Protein AF-A0A1M4LCQ6-F1 (afdb_monomer)

Mean predicted aligned error: 13.81 Å

pLDDT: mean 72.47, std 14.92, range [39.19, 91.5]

Nearest PDB structures (foldseek):
  8hkc-assembly1_E  TM=7.931E-01  e=2.479E-05  Escherichia coli K-12
  6cuu-assembly1_F  TM=6.286E-01  e=1.322E-04  Thermus thermophilus HB27
  6lts-assembly1_F  TM=6.310E-01  e=2.263E-04  Thermus thermophilus HB8
  5tjg-a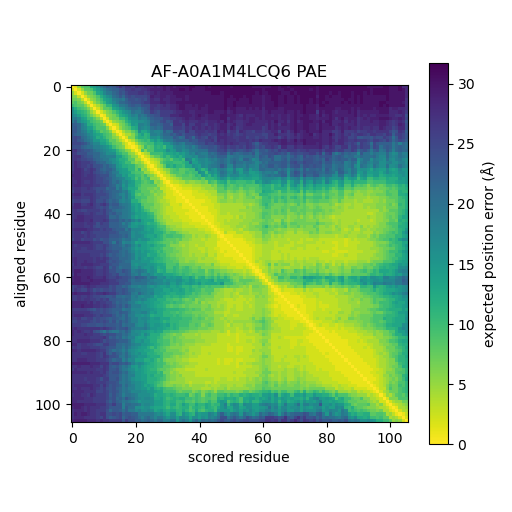ssembly1_F  TM=5.539E-01  e=3.239E-04  Thermus aquaticus

Foldseek 3Di:
DDDDPDDPPPDPPPPPDPDPPPVRVVVVVVVVVVVVVLLVVLLVQADPLLNVLCCQAPVDPVHDQLCRSCVVVVHDSVVSVVSPVVSVVSSVVSNVVVVVVVVVVD

Sequence (106 aa):
MNGEETGASRRMDFLVDDHPLQDEIAESSIDMERRNRWLTRALDTLNERELHIIRERRLDDDGVTLEALGEKLGISKERVRQIESRAMEKLKIALLSQHELAAYQA

Radius of gyration: 26.46 Å; Cα contacts (8 Å, |Δi|>4): 51; chains: 1; bounding box: 45×38×87 Å

Secondary structure (DSSP, 8-state):
-------TTTTSS-----SPPHHHHHHHHHHHHHHHHHHHHHHHTS-HHHHHHHIIIIISSS---HHHHHHHHTS-HHHHHHHHHHHHHHHHHHHHHHHHHHHT--

Solvent-accessible surface area (backbone atoms only — not comparable to full-atom values): 6336 Å² total; per-residue (Å²): 141,83,90,77,92,74,72,90,74,82,77,83,85,75,80,79,72,92,62,80,49,70,65,56,55,49,51,54,49,51,50,51,53,50,51,49,53,50,51,52,54,27,53,67,73,40,53,74,72,38,40,49,54,47,39,45,46,70,72,37,92,85,40,59,49,54,58,63,51,8,63,77,68,75,44,54,42,69,53,45,51,53,42,48,54,52,41,54,50,50,36,50,52,44,47,50,58,51,46,55,55,50,67,75,72,111

Structure (mmCIF, N/CA/C/O backbone):
data_AF-A0A1M4LCQ6-F1
#
_entry.id   AF-A0A1M4LCQ6-F1
#
loop_
_atom_site.group_PDB
_atom_site.id
_atom_site.type_symbol
_atom_site.label_atom_id
_atom_site.label_alt_id
_atom_site.label_comp_id
_atom_site.label_asym_id
_atom_site.label_entity_id
_atom_site.label_seq_id
_atom_site.pdbx_PDB_ins_code
_atom_site.Cartn_x
_atom_site.Cartn_y
_atom_site.Cartn_z
_atom_site.occupancy
_atom_site.B_iso_or_equiv
_atom_site.auth_seq_id
_atom_site.auth_comp_id
_atom_site.auth_asym_id
_atom_site.auth_atom_id
_atom_site.pdbx_PDB_model_num
ATOM 1 N N . MET A 1 1 ? 27.423 27.831 -72.540 1.00 39.34 1 MET A N 1
ATOM 2 C CA . MET A 1 1 ? 27.108 28.859 -71.525 1.00 39.34 1 MET A CA 1
ATOM 3 C C . MET A 1 1 ? 25.591 28.962 -71.462 1.00 39.34 1 MET A C 1
ATOM 5 O O . MET A 1 1 ? 25.021 29.178 -72.519 1.00 39.34 1 MET A O 1
ATOM 9 N N . ASN A 1 2 ? 24.852 28.744 -70.378 1.00 39.19 2 ASN A N 1
ATOM 10 C CA . ASN A 1 2 ? 25.117 28.317 -69.003 1.00 39.19 2 ASN A CA 1
ATOM 11 C C . ASN A 1 2 ? 23.909 27.464 -68.587 1.00 39.19 2 ASN A C 1
ATOM 13 O O . ASN A 1 2 ? 22.775 27.842 -68.875 1.00 39.19 2 ASN A O 1
ATOM 17 N N . GLY A 1 3 ? 24.159 26.319 -67.957 1.00 49.41 3 GLY A N 1
ATOM 18 C CA . GLY A 1 3 ? 23.137 25.581 -67.226 1.00 49.41 3 GLY A CA 1
ATOM 19 C C . GLY A 1 3 ? 23.174 26.036 -65.779 1.00 49.41 3 GLY A C 1
ATOM 20 O O . GLY A 1 3 ? 24.220 25.910 -65.153 1.00 49.41 3 GLY A O 1
ATOM 21 N N . GLU A 1 4 ? 22.067 26.571 -65.272 1.00 47.22 4 GLU A N 1
ATOM 22 C CA . GLU A 1 4 ? 21.894 26.881 -63.851 1.00 47.22 4 GLU A CA 1
ATOM 23 C C . GLU A 1 4 ? 20.451 26.561 -63.453 1.00 47.22 4 GLU A C 1
ATOM 25 O O . GLU A 1 4 ? 19.584 27.422 -63.316 1.00 47.22 4 GLU A O 1
ATOM 30 N N . GLU A 1 5 ? 20.202 25.264 -63.278 1.00 55.19 5 GLU A N 1
ATOM 31 C CA . GLU A 1 5 ? 19.173 24.771 -62.372 1.00 55.19 5 GLU A CA 1
ATOM 32 C C . GLU A 1 5 ? 19.515 25.276 -60.965 1.00 55.19 5 GLU A C 1
ATOM 34 O O . GLU A 1 5 ? 20.466 24.810 -60.344 1.00 55.19 5 GLU A O 1
ATOM 39 N N . THR A 1 6 ? 18.772 26.251 -60.443 1.00 44.88 6 THR A N 1
ATOM 40 C CA . THR A 1 6 ? 18.918 26.676 -59.044 1.00 44.88 6 THR A CA 1
ATOM 41 C C . THR A 1 6 ? 17.566 26.703 -58.347 1.00 44.88 6 THR A C 1
ATOM 43 O O . THR A 1 6 ? 16.913 27.723 -58.169 1.00 44.88 6 THR A O 1
ATOM 46 N N . GLY A 1 7 ? 17.162 25.508 -57.917 1.00 48.78 7 GLY A N 1
ATOM 47 C CA . GLY A 1 7 ? 16.860 25.296 -56.504 1.00 48.78 7 GLY A CA 1
ATOM 48 C C . GLY A 1 7 ? 15.753 26.153 -55.894 1.00 48.78 7 GLY A C 1
ATOM 49 O O . GLY A 1 7 ? 15.944 26.710 -54.816 1.00 48.78 7 GLY A O 1
ATOM 50 N N . ALA A 1 8 ? 14.555 26.142 -56.482 1.00 48.62 8 ALA A N 1
ATOM 51 C CA . ALA A 1 8 ? 13.323 26.494 -55.763 1.00 48.62 8 ALA A CA 1
ATOM 52 C C . ALA A 1 8 ? 12.998 25.515 -54.603 1.00 48.62 8 ALA A C 1
ATOM 54 O O . ALA A 1 8 ? 11.976 25.650 -53.938 1.00 48.62 8 ALA A O 1
ATOM 55 N N . SER A 1 9 ? 13.864 24.530 -54.341 1.00 57.34 9 SER A N 1
ATOM 56 C CA . SER A 1 9 ? 13.647 23.464 -53.360 1.00 57.34 9 SER A CA 1
ATOM 57 C C . SER A 1 9 ? 14.082 23.800 -51.933 1.00 57.34 9 SER A C 1
ATOM 59 O O . SER A 1 9 ? 13.898 22.976 -51.046 1.00 57.34 9 SER A O 1
ATOM 61 N N . ARG A 1 10 ? 14.648 24.980 -51.652 1.00 51.12 10 ARG A N 1
ATOM 62 C CA . ARG A 1 10 ? 15.189 25.277 -50.312 1.00 51.12 10 ARG A CA 1
ATOM 63 C C . ARG A 1 10 ? 14.325 26.251 -49.517 1.00 51.12 10 ARG A C 1
ATOM 65 O O . ARG A 1 10 ? 14.773 27.333 -49.149 1.00 51.12 10 ARG A O 1
ATOM 72 N N . ARG A 1 11 ? 13.068 25.885 -49.252 1.00 51.69 11 ARG A N 1
ATOM 73 C CA . ARG A 1 11 ? 12.285 26.564 -48.197 1.00 51.69 11 ARG A CA 1
ATOM 74 C C . ARG A 1 11 ? 11.241 25.716 -47.471 1.00 51.69 11 ARG A C 1
ATOM 76 O O . ARG A 1 11 ? 10.591 26.238 -46.577 1.00 51.69 11 ARG A O 1
ATOM 83 N N . MET A 1 12 ? 11.117 24.434 -47.804 1.00 49.50 12 MET A N 1
ATOM 84 C CA . MET A 1 12 ? 10.176 23.504 -47.162 1.00 49.50 12 MET A CA 1
ATOM 85 C C . MET A 1 12 ? 10.903 22.452 -46.303 1.00 49.50 12 MET A C 1
ATOM 87 O O . MET A 1 12 ? 10.430 21.333 -46.185 1.00 49.50 12 MET A O 1
ATOM 91 N N . ASP A 1 13 ? 12.076 22.785 -45.753 1.00 55.59 13 ASP A N 1
ATOM 92 C CA . ASP A 1 13 ? 12.946 21.846 -45.011 1.00 55.59 13 ASP A CA 1
ATOM 93 C C . ASP A 1 13 ? 13.162 22.258 -43.541 1.00 55.59 13 ASP A C 1
ATOM 95 O O . ASP A 1 13 ? 14.083 21.813 -42.874 1.00 55.59 13 ASP A O 1
ATOM 99 N N . PHE A 1 14 ? 12.329 23.164 -43.024 1.00 59.22 14 PHE A N 1
ATOM 100 C CA . PHE A 1 14 ? 12.398 23.612 -41.626 1.00 59.22 14 PHE A CA 1
ATOM 101 C C . PHE A 1 14 ? 11.011 23.689 -40.990 1.00 59.22 14 PHE A C 1
ATOM 103 O O . PHE A 1 14 ? 10.719 24.607 -40.224 1.00 59.22 14 PHE A O 1
ATOM 110 N N . LEU A 1 15 ? 10.132 22.739 -41.311 1.00 53.69 15 LEU A N 1
ATOM 111 C CA . LEU A 1 15 ? 8.996 22.487 -40.434 1.00 53.69 15 LEU A CA 1
ATOM 112 C C . LEU A 1 15 ? 9.527 21.632 -39.275 1.00 53.69 15 LEU A C 1
ATOM 114 O O . LEU A 1 15 ? 9.626 20.415 -39.390 1.00 53.69 15 LEU A O 1
ATOM 118 N N . VAL A 1 16 ? 9.975 22.291 -38.201 1.00 57.25 16 VAL A N 1
ATOM 119 C CA . VAL A 1 16 ? 10.151 21.629 -36.903 1.00 57.25 16 VAL A CA 1
ATOM 120 C C . VAL A 1 16 ? 8.758 21.205 -36.463 1.00 57.25 16 VAL A C 1
ATOM 122 O O . VAL A 1 16 ? 7.895 22.041 -36.200 1.00 57.25 16 VAL A O 1
ATOM 125 N N . ASP A 1 17 ? 8.534 19.902 -36.499 1.00 55.59 17 ASP A N 1
ATOM 126 C CA . ASP A 1 17 ? 7.339 19.258 -35.986 1.00 55.59 17 ASP A CA 1
ATOM 127 C C . ASP A 1 17 ? 7.465 19.275 -34.451 1.00 55.59 17 ASP A C 1
ATOM 129 O O . ASP A 1 17 ? 8.392 18.689 -33.900 1.00 55.59 17 ASP A O 1
ATOM 133 N N . ASP A 1 18 ? 6.588 20.010 -33.763 1.00 57.97 18 ASP A N 1
ATOM 134 C CA . ASP A 1 18 ? 6.561 20.147 -32.288 1.00 57.97 18 ASP A CA 1
ATOM 135 C C . ASP A 1 18 ? 5.817 18.965 -31.630 1.00 57.97 18 ASP A C 1
ATOM 137 O O . ASP A 1 18 ? 5.272 19.048 -30.529 1.00 57.97 18 ASP A O 1
ATOM 141 N N . HIS A 1 19 ? 5.700 17.859 -32.366 1.00 57.56 19 HIS A N 1
ATOM 142 C CA . HIS A 1 19 ? 5.074 16.644 -31.883 1.00 57.56 19 HIS A CA 1
ATOM 143 C C . HIS A 1 19 ? 6.154 15.789 -31.215 1.00 57.56 19 HIS A C 1
ATOM 145 O O . HIS A 1 19 ? 7.246 15.653 -31.774 1.00 57.56 19 HIS A O 1
ATOM 151 N N . PRO A 1 20 ? 5.872 15.199 -30.041 1.00 55.75 20 PRO A N 1
ATOM 152 C CA . PRO A 1 20 ? 6.841 14.349 -29.365 1.00 55.75 20 PRO A CA 1
ATOM 153 C C . PRO A 1 20 ? 7.300 13.243 -30.316 1.00 55.75 20 PRO A C 1
ATOM 155 O O . PRO A 1 20 ? 6.476 12.627 -31.007 1.00 55.75 20 PRO A O 1
ATOM 158 N N . LEU A 1 21 ? 8.613 13.008 -30.373 1.00 59.50 21 LEU A N 1
ATOM 159 C CA . LEU A 1 21 ? 9.167 11.984 -31.251 1.00 59.50 21 LEU A CA 1
ATOM 160 C C . LEU A 1 21 ? 8.559 10.623 -30.894 1.00 59.50 21 LEU A C 1
ATOM 162 O O . LEU A 1 21 ? 8.255 10.335 -29.736 1.00 59.50 21 LEU A O 1
ATOM 166 N N . GLN A 1 22 ? 8.395 9.756 -31.894 1.00 53.94 22 GLN A N 1
ATOM 167 C CA . GLN A 1 22 ? 7.849 8.411 -31.681 1.00 53.94 22 GLN A CA 1
ATOM 168 C C . GLN A 1 22 ? 8.640 7.619 -30.625 1.00 53.94 22 GLN A C 1
ATOM 170 O O . GLN A 1 22 ? 8.043 6.835 -29.889 1.00 53.94 22 GLN A O 1
ATOM 175 N N . ASP A 1 23 ? 9.942 7.892 -30.497 1.00 54.16 23 ASP A N 1
ATOM 176 C CA . ASP A 1 23 ? 10.794 7.348 -29.439 1.00 54.16 23 ASP A CA 1
ATOM 177 C C . ASP A 1 23 ? 10.411 7.864 -28.041 1.00 54.16 23 ASP A C 1
ATOM 179 O O . ASP A 1 23 ? 10.326 7.061 -27.117 1.00 54.16 23 ASP A O 1
ATOM 183 N N . GLU A 1 24 ? 10.075 9.148 -27.868 1.00 55.50 24 GLU A N 1
ATOM 184 C CA . GLU A 1 24 ? 9.633 9.702 -26.573 1.00 55.50 24 GLU A CA 1
ATOM 185 C C . GLU A 1 24 ? 8.266 9.145 -26.144 1.00 55.50 24 GLU A C 1
ATOM 187 O O . GLU A 1 24 ? 8.023 8.870 -24.965 1.00 55.50 24 GLU A O 1
ATOM 192 N N . ILE A 1 25 ? 7.365 8.922 -27.106 1.00 58.44 25 ILE A N 1
ATOM 193 C CA . ILE A 1 25 ? 6.062 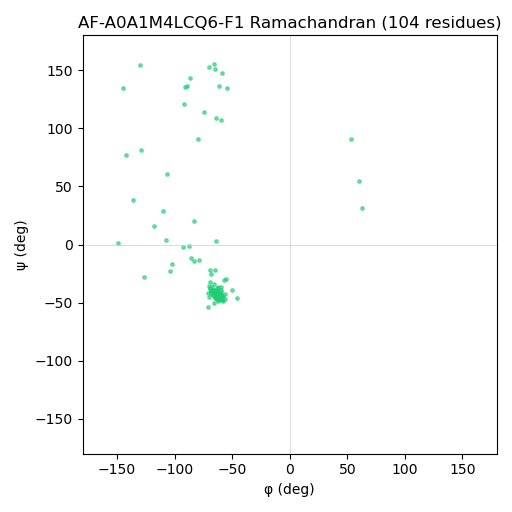8.290 -26.855 1.00 58.44 25 ILE A CA 1
ATOM 194 C C . ILE A 1 25 ? 6.254 6.820 -26.455 1.00 58.44 25 ILE A C 1
ATOM 196 O O . ILE A 1 25 ? 5.595 6.334 -25.526 1.00 58.44 25 ILE A O 1
ATOM 200 N N . ALA A 1 26 ? 7.154 6.107 -27.138 1.00 59.16 26 ALA A N 1
ATOM 201 C CA . ALA A 1 26 ? 7.478 4.720 -26.830 1.00 59.16 26 ALA A CA 1
ATOM 202 C C . ALA A 1 26 ? 8.145 4.595 -25.453 1.00 59.16 26 ALA A C 1
ATOM 204 O O . ALA A 1 26 ? 7.742 3.747 -24.658 1.00 59.16 26 ALA A O 1
ATOM 205 N N . GLU A 1 27 ? 9.097 5.469 -25.134 1.00 57.84 27 GLU A N 1
ATOM 206 C CA . GLU A 1 27 ? 9.800 5.491 -23.853 1.00 57.84 27 GLU A CA 1
ATOM 207 C C . GLU A 1 27 ? 8.836 5.779 -22.692 1.00 57.84 27 GLU A C 1
ATOM 209 O O . GLU A 1 27 ? 8.785 5.009 -21.732 1.00 57.84 27 GLU A O 1
ATOM 214 N N . SER A 1 28 ? 7.962 6.783 -22.830 1.00 59.84 28 SER A N 1
ATOM 215 C CA . SER A 1 28 ? 6.908 7.079 -21.847 1.00 59.84 28 SER A CA 1
ATOM 216 C C . SER A 1 28 ? 5.947 5.900 -21.639 1.00 59.84 28 SER A C 1
ATOM 218 O O . SER A 1 28 ? 5.582 5.569 -20.506 1.00 59.84 28 SER A O 1
ATOM 220 N N . SER A 1 29 ? 5.575 5.217 -22.725 1.00 60.94 29 SER A N 1
ATOM 221 C CA . SER A 1 29 ? 4.678 4.056 -22.680 1.00 60.94 29 SER A CA 1
ATOM 222 C C . SER A 1 29 ? 5.328 2.852 -21.994 1.00 60.94 29 SER A C 1
ATOM 224 O O . SER A 1 29 ? 4.692 2.180 -21.178 1.00 60.94 29 SER A O 1
ATOM 226 N N . ILE A 1 30 ? 6.609 2.598 -22.274 1.00 62.88 30 ILE A N 1
ATOM 227 C CA . ILE A 1 30 ? 7.389 1.534 -21.632 1.00 62.88 30 ILE A CA 1
ATOM 228 C C . ILE A 1 30 ? 7.532 1.816 -20.136 1.00 62.88 30 ILE A C 1
ATOM 230 O O . ILE A 1 30 ? 7.383 0.897 -19.326 1.00 62.88 30 ILE A O 1
ATOM 234 N N . ASP A 1 31 ? 7.790 3.066 -19.755 1.00 68.12 31 ASP A N 1
ATOM 235 C CA . ASP A 1 31 ? 7.933 3.466 -18.356 1.00 68.12 31 ASP A CA 1
ATOM 236 C C . ASP A 1 31 ? 6.618 3.306 -17.584 1.00 68.12 31 ASP A C 1
ATOM 238 O O . ASP A 1 31 ? 6.581 2.741 -16.486 1.00 68.12 31 ASP A O 1
ATOM 242 N N . MET A 1 32 ? 5.506 3.706 -18.204 1.00 70.62 32 MET A N 1
ATOM 243 C CA . MET A 1 32 ? 4.156 3.535 -17.668 1.00 70.62 32 MET A CA 1
ATOM 244 C C . MET A 1 32 ? 3.820 2.056 -17.440 1.00 70.62 32 MET A C 1
ATOM 246 O O . MET A 1 32 ? 3.343 1.678 -16.366 1.00 70.62 32 MET A O 1
ATOM 250 N N . GLU A 1 33 ? 4.104 1.195 -18.417 1.00 75.56 33 GLU A N 1
ATOM 251 C CA . GLU A 1 33 ? 3.822 -0.236 -18.316 1.00 75.56 33 GLU A CA 1
ATOM 252 C C . GLU A 1 33 ? 4.703 -0.913 -17.255 1.00 75.56 33 GLU A C 1
ATOM 254 O O . GLU A 1 33 ? 4.234 -1.748 -16.475 1.00 75.56 33 GLU A O 1
ATOM 259 N N . ARG A 1 34 ? 5.977 -0.512 -17.163 1.00 75.00 34 ARG A N 1
ATOM 260 C CA . ARG A 1 34 ? 6.918 -1.009 -16.152 1.00 75.00 34 ARG A CA 1
ATOM 261 C C . ARG A 1 34 ? 6.479 -0.602 -14.743 1.00 75.00 34 ARG A C 1
ATOM 263 O O . ARG A 1 34 ? 6.401 -1.465 -13.868 1.00 75.00 34 ARG A O 1
ATOM 270 N N . ARG A 1 35 ? 6.092 0.664 -14.549 1.00 72.44 35 ARG A N 1
ATOM 271 C CA . ARG A 1 35 ? 5.535 1.184 -13.288 1.00 72.44 35 ARG A CA 1
ATOM 272 C C . ARG A 1 35 ? 4.244 0.478 -12.894 1.00 72.44 35 ARG A C 1
ATOM 274 O O . ARG A 1 35 ? 4.094 0.120 -11.728 1.00 72.44 35 ARG A O 1
ATOM 281 N N . ASN A 1 36 ? 3.345 0.232 -13.847 1.00 78.12 36 ASN A N 1
ATOM 282 C CA . ASN A 1 36 ? 2.107 -0.496 -13.583 1.00 78.12 36 ASN A CA 1
ATOM 283 C C . ASN A 1 36 ? 2.406 -1.929 -13.118 1.00 78.12 36 ASN A C 1
ATOM 285 O O . ASN A 1 36 ? 1.958 -2.328 -12.047 1.00 78.12 36 ASN A O 1
ATOM 289 N N . ARG A 1 37 ? 3.277 -2.661 -13.829 1.00 79.38 37 ARG A N 1
ATOM 290 C CA . ARG A 1 37 ? 3.712 -4.005 -13.407 1.00 79.38 37 ARG A CA 1
ATOM 291 C C . ARG A 1 37 ? 4.323 -4.015 -12.006 1.00 79.38 37 ARG A C 1
ATOM 293 O O . ARG A 1 37 ? 4.035 -4.922 -11.224 1.00 79.38 37 ARG A O 1
ATOM 300 N N . TRP A 1 38 ? 5.161 -3.033 -11.675 1.00 79.00 38 TRP A N 1
ATOM 301 C CA . TRP A 1 38 ? 5.746 -2.915 -10.336 1.00 79.00 38 TRP A CA 1
ATOM 302 C C . TRP A 1 38 ? 4.695 -2.642 -9.270 1.00 79.00 38 TRP A C 1
ATOM 304 O O . TRP A 1 38 ? 4.721 -3.283 -8.222 1.00 79.00 38 TRP A O 1
ATOM 314 N N . LEU A 1 39 ? 3.741 -1.753 -9.550 1.00 77.25 39 LEU A N 1
ATOM 315 C CA . LEU A 1 39 ? 2.621 -1.493 -8.658 1.00 77.25 39 LEU A CA 1
ATOM 316 C C . LEU A 1 39 ? 1.779 -2.757 -8.454 1.00 77.25 39 LEU A C 1
ATOM 318 O O . LEU A 1 39 ? 1.481 -3.095 -7.315 1.00 77.25 39 LEU A O 1
ATOM 322 N N . THR A 1 40 ? 1.458 -3.499 -9.518 1.00 81.38 40 THR A N 1
ATOM 323 C CA . THR A 1 40 ? 0.718 -4.766 -9.413 1.00 81.38 40 THR A CA 1
ATOM 324 C C . THR A 1 40 ? 1.460 -5.779 -8.541 1.00 81.38 40 THR A C 1
ATOM 326 O O . THR A 1 40 ? 0.854 -6.375 -7.658 1.00 81.38 40 THR A O 1
ATOM 329 N N . ARG A 1 41 ? 2.778 -5.943 -8.721 1.00 81.25 41 ARG A N 1
ATOM 330 C CA . ARG A 1 41 ? 3.582 -6.847 -7.876 1.00 81.25 41 ARG A CA 1
ATOM 331 C C . ARG A 1 41 ? 3.659 -6.388 -6.425 1.00 81.25 41 ARG A C 1
ATOM 333 O O . ARG A 1 41 ? 3.583 -7.211 -5.518 1.00 81.25 41 ARG A O 1
ATOM 340 N N . ALA A 1 42 ? 3.799 -5.084 -6.196 1.00 80.75 42 ALA A N 1
ATOM 341 C CA . ALA A 1 42 ? 3.770 -4.529 -4.852 1.00 80.75 42 ALA A CA 1
ATOM 342 C C . ALA A 1 42 ? 2.419 -4.812 -4.182 1.00 80.75 42 ALA A C 1
ATOM 344 O O . ALA A 1 42 ? 2.408 -5.258 -3.041 1.00 80.75 42 ALA A O 1
ATOM 345 N N . LEU A 1 43 ? 1.308 -4.633 -4.911 1.00 81.69 43 LEU A N 1
ATOM 346 C CA . LEU A 1 43 ? -0.053 -4.942 -4.459 1.00 81.69 43 LEU A CA 1
ATOM 347 C C . LEU A 1 43 ? -0.264 -6.432 -4.147 1.00 81.69 43 LEU A C 1
ATOM 349 O O . LEU A 1 43 ? -0.933 -6.742 -3.167 1.00 81.69 43 LEU A O 1
ATOM 353 N N . ASP A 1 44 ? 0.354 -7.336 -4.908 1.00 83.44 44 ASP A N 1
ATOM 354 C CA . ASP A 1 44 ? 0.318 -8.791 -4.669 1.00 83.44 44 ASP A CA 1
ATOM 355 C C . ASP A 1 44 ? 1.010 -9.196 -3.353 1.00 83.44 44 ASP A C 1
ATOM 357 O O . ASP A 1 44 ? 0.718 -10.228 -2.759 1.00 83.44 44 ASP A O 1
ATOM 361 N N . THR A 1 45 ? 1.907 -8.344 -2.844 1.00 83.00 45 THR A N 1
ATOM 362 C CA . THR A 1 45 ? 2.623 -8.598 -1.583 1.00 83.00 45 THR A CA 1
ATOM 363 C C . THR A 1 45 ? 1.752 -8.283 -0.354 1.00 83.00 45 THR A C 1
ATOM 365 O O . THR A 1 45 ? 2.109 -8.622 0.781 1.00 83.00 45 THR A O 1
ATOM 368 N N . LEU A 1 46 ? 0.622 -7.593 -0.545 1.00 83.69 46 LEU A N 1
ATOM 369 C CA . LEU A 1 46 ? -0.315 -7.266 0.525 1.00 83.69 46 LEU A CA 1
ATOM 370 C C . LEU A 1 46 ? -1.316 -8.394 0.731 1.00 83.69 46 LEU A C 1
ATOM 372 O O . LEU A 1 46 ? -1.823 -8.991 -0.211 1.00 83.69 46 LEU A O 1
ATOM 376 N N . ASN A 1 47 ? -1.672 -8.631 1.991 1.00 86.31 47 ASN A N 1
ATOM 377 C CA . ASN A 1 47 ? -2.757 -9.554 2.304 1.00 86.31 47 ASN A CA 1
ATOM 378 C C . ASN A 1 47 ? -4.095 -9.003 1.799 1.00 86.31 47 ASN A C 1
ATOM 380 O O . ASN A 1 47 ? -4.290 -7.790 1.769 1.00 86.31 47 ASN A O 1
ATOM 384 N N . GLU A 1 48 ? -5.073 -9.873 1.541 1.00 82.94 48 GLU A N 1
ATOM 385 C CA . GLU A 1 48 ? -6.409 -9.480 1.057 1.00 82.94 48 GLU A CA 1
ATOM 386 C C . GLU A 1 48 ? -7.050 -8.362 1.895 1.00 82.94 48 GLU A C 1
ATOM 388 O O . GLU A 1 48 ? -7.643 -7.427 1.362 1.00 82.94 48 GLU A O 1
ATOM 393 N N . ARG A 1 49 ? -6.870 -8.407 3.222 1.00 84.19 49 ARG A N 1
ATOM 394 C CA . ARG A 1 49 ? -7.368 -7.377 4.150 1.00 84.19 49 ARG A CA 1
ATOM 395 C C . ARG A 1 49 ? -6.662 -6.032 3.976 1.00 84.19 49 ARG A C 1
ATOM 397 O O . ARG A 1 49 ? -7.301 -4.990 4.067 1.00 84.19 49 ARG A O 1
ATOM 404 N N . GLU A 1 50 ? -5.349 -6.058 3.770 1.00 86.12 50 GLU A N 1
A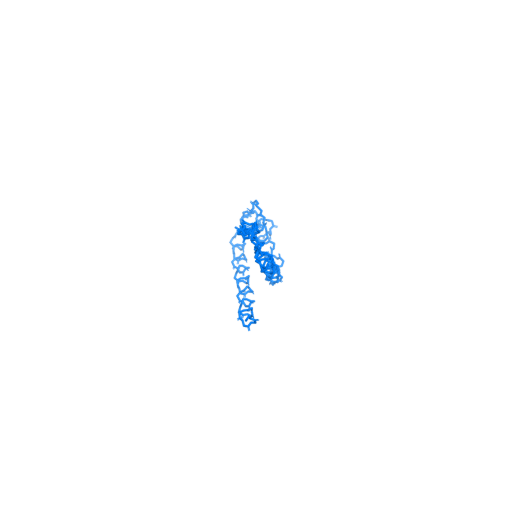TOM 405 C CA . GLU A 1 50 ? -4.530 -4.864 3.539 1.00 86.12 50 GLU A CA 1
ATOM 406 C C . GLU A 1 50 ? -4.850 -4.262 2.165 1.00 86.12 50 GLU A C 1
ATOM 408 O O . GLU A 1 50 ? -5.091 -3.060 2.061 1.00 86.12 50 GLU A O 1
ATOM 413 N N . LEU A 1 51 ? -4.937 -5.112 1.138 1.00 85.94 51 LEU A N 1
ATOM 414 C CA . LEU A 1 51 ? -5.315 -4.740 -0.218 1.00 85.94 51 LEU A CA 1
ATOM 415 C C . LEU A 1 51 ? -6.707 -4.109 -0.249 1.00 85.94 51 LEU A C 1
ATOM 417 O O . LEU A 1 51 ? -6.868 -3.055 -0.849 1.00 85.94 51 LEU A O 1
ATOM 421 N N . HIS A 1 52 ? -7.697 -4.705 0.424 1.00 85.06 52 HIS A N 1
ATOM 422 C CA . HIS A 1 52 ? -9.051 -4.156 0.482 1.00 85.06 52 HIS A CA 1
ATOM 423 C C . HIS A 1 52 ? -9.060 -2.753 1.097 1.00 85.06 52 HIS A C 1
ATOM 425 O O . HIS A 1 52 ? -9.667 -1.845 0.539 1.00 85.06 52 HIS A O 1
ATOM 431 N N . ILE A 1 53 ? -8.318 -2.544 2.192 1.00 86.19 53 ILE A N 1
ATOM 432 C CA . ILE A 1 53 ? -8.236 -1.233 2.845 1.00 86.19 53 ILE A CA 1
ATOM 433 C C . ILE A 1 53 ? -7.594 -0.185 1.933 1.00 86.19 53 ILE A C 1
ATOM 435 O O . ILE A 1 53 ? -8.118 0.919 1.812 1.00 86.19 53 ILE A O 1
ATOM 439 N N . ILE A 1 54 ? -6.474 -0.519 1.287 1.00 85.00 54 ILE A N 1
ATOM 440 C CA . ILE A 1 54 ? -5.789 0.398 0.367 1.00 85.00 54 ILE A CA 1
ATOM 441 C C . ILE A 1 54 ? -6.648 0.671 -0.868 1.00 85.00 54 ILE A C 1
ATOM 443 O O . ILE A 1 54 ? -6.722 1.808 -1.324 1.00 85.00 54 ILE A O 1
ATOM 447 N N . ARG A 1 55 ? -7.334 -0.344 -1.391 1.00 83.94 55 ARG A N 1
ATOM 448 C CA . ARG A 1 55 ? -8.165 -0.223 -2.585 1.00 83.94 55 ARG A CA 1
ATOM 449 C C . ARG A 1 55 ? -9.362 0.696 -2.341 1.00 83.94 55 ARG A C 1
ATOM 451 O O . ARG A 1 55 ? -9.511 1.667 -3.065 1.00 83.94 55 ARG A O 1
ATOM 458 N N . GLU A 1 56 ? -10.112 0.471 -1.266 1.00 83.94 56 GLU A N 1
ATOM 459 C CA . GLU A 1 56 ? -11.299 1.272 -0.917 1.00 83.94 56 GLU A CA 1
ATOM 460 C C . GLU A 1 56 ? -10.957 2.710 -0.479 1.00 83.94 56 GLU A C 1
ATOM 462 O O . GLU A 1 56 ? -11.816 3.586 -0.509 1.00 83.94 56 GLU A O 1
ATOM 467 N N . ARG A 1 57 ? -9.719 2.976 -0.029 1.00 83.44 57 ARG A N 1
ATOM 468 C CA . ARG A 1 57 ? -9.310 4.313 0.448 1.00 83.44 57 ARG A CA 1
ATOM 469 C C . ARG A 1 57 ? -8.439 5.118 -0.499 1.00 83.44 57 ARG A C 1
ATOM 471 O O . ARG A 1 57 ? -8.304 6.324 -0.301 1.00 83.44 57 ARG A O 1
ATOM 478 N N . ARG A 1 58 ? -7.736 4.456 -1.412 1.00 75.62 58 ARG A N 1
ATOM 479 C CA . ARG A 1 58 ? -6.673 5.070 -2.216 1.00 75.62 58 ARG A CA 1
ATOM 480 C C . ARG A 1 58 ? -6.866 4.867 -3.710 1.00 75.62 58 ARG A C 1
ATOM 482 O O . ARG A 1 58 ? -6.344 5.673 -4.469 1.00 7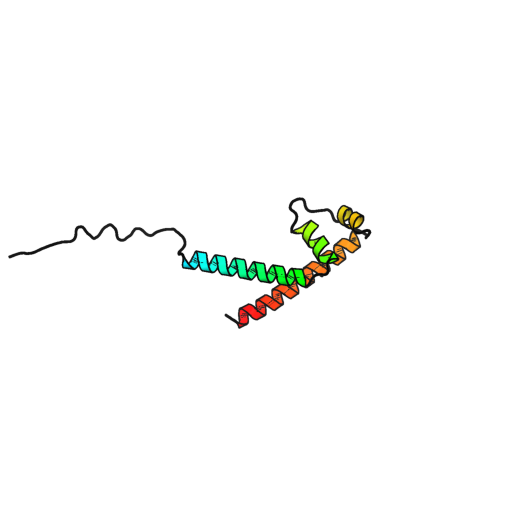5.62 58 ARG A O 1
ATOM 489 N N . LEU A 1 59 ? -7.537 3.786 -4.111 1.00 71.88 59 LEU A N 1
ATOM 490 C CA . LEU A 1 59 ? -7.850 3.499 -5.513 1.00 71.88 59 LEU A CA 1
ATOM 491 C C . LEU A 1 59 ? -9.309 3.821 -5.859 1.00 71.88 59 LEU A C 1
ATOM 493 O O . LEU A 1 59 ? -9.625 3.902 -7.040 1.00 71.88 59 LEU A O 1
ATOM 497 N N . ASP A 1 60 ? -10.177 3.972 -4.860 1.00 77.81 60 ASP A N 1
ATOM 498 C CA . ASP A 1 60 ? -11.564 4.385 -5.042 1.00 77.81 60 ASP A CA 1
ATOM 499 C C . ASP A 1 60 ? -11.690 5.913 -4.946 1.00 77.81 60 ASP A C 1
ATOM 501 O O . ASP A 1 60 ? -1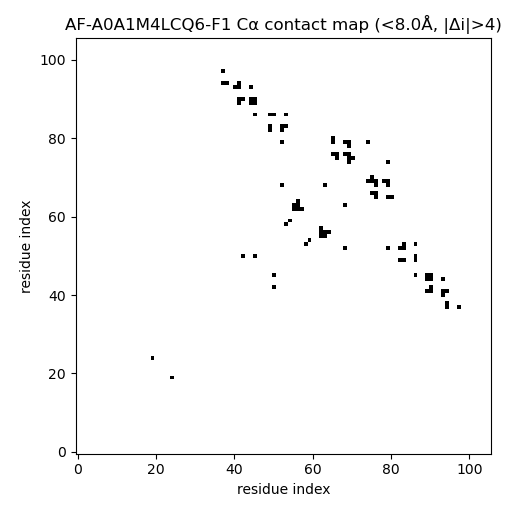1.091 6.530 -4.060 1.00 77.81 60 ASP A O 1
ATOM 505 N N . ASP A 1 61 ? -12.444 6.508 -5.870 1.00 62.19 61 ASP A N 1
ATOM 506 C CA . ASP A 1 61 ? -12.598 7.963 -6.028 1.00 62.19 61 ASP A CA 1
ATOM 507 C C . ASP A 1 61 ? -13.395 8.592 -4.868 1.00 62.19 61 ASP A C 1
ATOM 509 O O . ASP A 1 61 ? -13.106 9.711 -4.446 1.00 62.19 61 ASP A O 1
ATOM 513 N N . ASP A 1 62 ? -14.352 7.851 -4.294 1.00 69.62 62 ASP A N 1
ATOM 514 C CA . ASP A 1 62 ? -15.218 8.337 -3.209 1.00 69.62 62 ASP A CA 1
ATOM 515 C C . ASP A 1 62 ? -14.552 8.209 -1.823 1.00 69.62 62 ASP A C 1
ATOM 517 O O . ASP A 1 62 ? -14.987 8.829 -0.854 1.00 69.62 62 ASP A O 1
ATOM 521 N N . GLY A 1 63 ? -13.460 7.438 -1.729 1.00 66.12 63 GLY A N 1
ATOM 522 C CA . GLY A 1 63 ? -12.591 7.331 -0.557 1.00 66.12 63 GLY A CA 1
ATOM 523 C C . GLY A 1 63 ? -13.322 6.983 0.747 1.00 66.12 63 GLY A C 1
ATOM 524 O O . GLY A 1 63 ? -13.691 7.855 1.534 1.00 66.12 63 GLY A O 1
ATOM 525 N N . VAL A 1 64 ? -13.447 5.691 1.064 1.00 80.44 64 VAL A N 1
ATOM 526 C CA . VAL A 1 64 ? -14.159 5.242 2.276 1.00 80.44 64 VAL A CA 1
ATOM 527 C C . VAL A 1 64 ? -13.491 5.764 3.563 1.00 80.44 64 VAL A C 1
ATOM 529 O O . VAL A 1 64 ? -12.269 5.717 3.739 1.00 80.44 64 VAL A O 1
ATOM 532 N N . THR A 1 65 ? -14.288 6.241 4.524 1.00 86.19 65 THR A N 1
ATOM 533 C CA . THR A 1 65 ? -13.764 6.701 5.821 1.00 86.19 65 THR A CA 1
ATOM 534 C C . THR A 1 65 ? -13.245 5.536 6.674 1.00 86.19 65 THR A C 1
ATOM 536 O O . THR A 1 65 ? -13.718 4.403 6.586 1.00 86.19 65 THR A O 1
ATOM 539 N N . LEU A 1 66 ? -12.282 5.806 7.567 1.00 84.50 66 LEU A N 1
ATOM 540 C CA . LEU A 1 66 ? -11.742 4.792 8.490 1.00 84.50 66 LEU A CA 1
ATOM 541 C C . LEU A 1 66 ? -12.821 4.143 9.376 1.00 84.50 66 LEU A C 1
ATOM 543 O O . LEU A 1 66 ? -12.663 2.993 9.778 1.00 84.50 66 LEU A O 1
ATOM 547 N N . GLU A 1 67 ? -13.877 4.890 9.707 1.00 83.38 67 GLU A N 1
ATOM 548 C CA . GLU A 1 67 ? -15.011 4.394 10.493 1.00 83.38 67 GLU A CA 1
ATOM 549 C C . GLU A 1 67 ? -15.864 3.424 9.681 1.00 83.38 67 GLU A C 1
ATOM 551 O O . GLU A 1 67 ? -15.993 2.275 10.092 1.00 83.38 67 GLU A O 1
ATOM 556 N N . ALA A 1 68 ? -16.328 3.822 8.492 1.00 85.38 68 ALA A N 1
ATOM 557 C CA . ALA A 1 68 ? -17.135 2.957 7.629 1.00 85.38 68 ALA A CA 1
ATOM 558 C C . ALA A 1 68 ? -16.390 1.669 7.239 1.00 85.38 68 ALA A C 1
ATOM 560 O O . ALA A 1 68 ? -16.955 0.575 7.229 1.00 85.38 68 ALA A O 1
ATOM 561 N N . LEU A 1 69 ? -15.086 1.778 6.974 1.00 86.00 69 LEU A N 1
ATOM 562 C CA . LEU A 1 69 ? -14.246 0.627 6.662 1.00 86.00 69 LEU A CA 1
ATOM 563 C C . LEU A 1 69 ? -14.014 -0.274 7.882 1.00 86.00 69 LEU A C 1
ATOM 565 O O . LEU A 1 69 ? -13.957 -1.496 7.749 1.00 86.00 69 LEU A O 1
ATOM 569 N N . GLY A 1 70 ? -13.896 0.320 9.072 1.00 86.56 70 GLY A N 1
ATOM 570 C CA . GLY A 1 70 ? -13.809 -0.408 10.334 1.00 86.56 70 GLY A CA 1
ATOM 571 C C . GLY A 1 70 ? -15.083 -1.188 10.632 1.00 86.56 70 GLY A C 1
ATOM 572 O O . GLY A 1 70 ? -15.006 -2.377 10.936 1.00 86.56 70 GLY A O 1
ATOM 573 N N . GLU A 1 71 ? -16.247 -0.564 10.449 1.00 87.31 71 GLU A N 1
ATOM 574 C CA . GLU A 1 71 ? -17.551 -1.217 10.597 1.00 87.31 71 GLU A CA 1
ATOM 575 C C . GLU A 1 71 ? -17.722 -2.374 9.604 1.00 87.31 71 GLU A C 1
ATOM 577 O O . GLU A 1 71 ? -18.042 -3.489 10.016 1.00 87.31 71 GLU A O 1
ATOM 582 N N . LYS A 1 72 ? -17.402 -2.161 8.318 1.00 85.94 72 LYS A N 1
ATOM 583 C CA . LYS A 1 72 ? -17.473 -3.193 7.264 1.00 85.94 72 LYS A CA 1
ATOM 584 C C . LYS A 1 72 ? -16.569 -4.398 7.548 1.00 85.94 72 LYS A C 1
ATOM 586 O O . LYS A 1 72 ? -16.929 -5.532 7.244 1.00 85.94 72 LYS A O 1
ATOM 591 N N . LEU A 1 73 ? -15.393 -4.163 8.133 1.00 83.88 73 LEU A N 1
ATOM 592 C CA . LEU A 1 73 ? -14.403 -5.197 8.458 1.00 83.88 73 LEU A CA 1
ATOM 593 C C . LEU A 1 73 ? -14.539 -5.761 9.884 1.00 83.88 73 LEU A C 1
ATOM 595 O O . LEU A 1 73 ? -13.758 -6.644 10.257 1.00 83.88 73 LEU A O 1
ATOM 599 N N . GLY A 1 74 ? -15.479 -5.251 10.686 1.00 88.38 74 GLY A N 1
ATOM 600 C CA . GLY A 1 74 ? -15.674 -5.640 12.084 1.00 88.38 74 GLY A CA 1
ATOM 601 C C . GLY A 1 74 ? -14.479 -5.322 12.991 1.00 88.38 74 GLY A C 1
ATOM 602 O O . GLY A 1 74 ? -14.194 -6.071 13.925 1.00 88.38 74 GLY A O 1
ATOM 603 N N . ILE A 1 75 ? -13.729 -4.254 12.701 1.00 89.06 75 ILE A N 1
ATOM 604 C CA . ILE A 1 75 ? -12.540 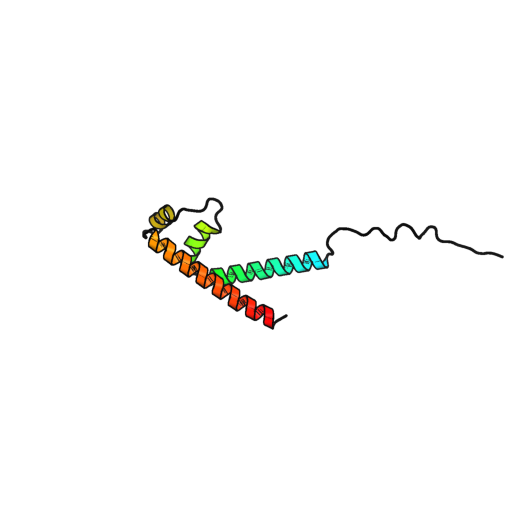-3.837 13.459 1.00 89.06 75 ILE A CA 1
ATOM 605 C C . ILE A 1 75 ? -12.600 -2.353 13.825 1.00 89.06 75 ILE A C 1
ATOM 607 O O . ILE A 1 75 ? -13.215 -1.541 13.145 1.00 89.06 75 ILE A O 1
ATOM 611 N N . SER A 1 76 ? -11.910 -1.964 14.895 1.00 91.50 76 SER A N 1
ATOM 612 C CA . SER A 1 76 ? -11.868 -0.562 15.323 1.00 91.50 76 SER A CA 1
ATOM 613 C C . SER A 1 76 ? -11.181 0.343 14.291 1.00 91.50 76 SER A C 1
ATOM 615 O O . SER A 1 76 ? -10.218 -0.067 13.642 1.00 91.50 76 SER A O 1
ATOM 617 N N . LYS A 1 77 ? -11.583 1.618 14.239 1.00 90.19 77 LYS A N 1
ATOM 618 C CA . LYS A 1 77 ? -10.947 2.684 13.437 1.00 90.19 77 LYS A CA 1
ATOM 619 C C . LYS A 1 77 ? -9.418 2.701 13.553 1.00 90.19 77 LYS A C 1
ATOM 621 O O . LYS A 1 77 ? -8.705 2.757 12.554 1.00 90.19 77 LYS A O 1
ATOM 626 N N . GLU A 1 78 ? -8.905 2.594 14.779 1.00 89.44 78 GLU A N 1
ATOM 627 C CA . GLU A 1 78 ? -7.459 2.571 15.035 1.00 89.44 78 GLU A CA 1
ATOM 628 C C . GLU A 1 78 ? -6.792 1.313 14.459 1.00 89.44 78 GLU A C 1
ATOM 630 O O . GLU A 1 78 ? -5.678 1.363 13.942 1.00 89.44 78 GLU A O 1
ATOM 635 N N . ARG A 1 79 ? -7.497 0.175 14.465 1.00 89.00 79 ARG A N 1
ATOM 636 C CA . ARG A 1 79 ? -6.998 -1.059 13.855 1.00 89.00 79 ARG A CA 1
ATOM 637 C C . ARG A 1 79 ? -6.914 -0.934 12.335 1.00 89.00 79 ARG A C 1
ATOM 639 O O . ARG A 1 79 ? -5.925 -1.389 11.768 1.00 89.00 79 ARG A O 1
ATOM 646 N N . VAL A 1 80 ? -7.891 -0.291 11.692 1.00 89.25 80 VAL A N 1
ATOM 647 C CA . VAL A 1 80 ? -7.846 0.023 10.252 1.00 89.25 80 VAL A CA 1
ATOM 648 C C . VAL A 1 80 ? -6.630 0.892 9.935 1.00 89.25 80 VAL A C 1
ATOM 650 O O . VAL A 1 80 ? -5.860 0.553 9.041 1.00 89.25 80 VAL A O 1
ATOM 653 N N . ARG A 1 81 ? -6.402 1.959 10.714 1.00 88.69 81 ARG A N 1
ATOM 654 C CA . ARG A 1 81 ? -5.237 2.846 10.560 1.00 88.69 81 ARG A CA 1
ATOM 655 C C . ARG A 1 81 ? -3.911 2.087 10.684 1.00 88.69 81 ARG A C 1
ATOM 657 O O . ARG A 1 81 ? -3.002 2.299 9.886 1.00 88.69 81 ARG A O 1
ATOM 664 N N . GLN A 1 82 ? -3.785 1.191 11.663 1.00 90.56 82 GLN A N 1
ATOM 665 C CA . GLN A 1 82 ? -2.576 0.374 11.816 1.00 90.56 82 GLN A CA 1
ATOM 666 C C . GLN A 1 82 ? -2.340 -0.542 10.613 1.00 90.56 82 GLN A C 1
ATOM 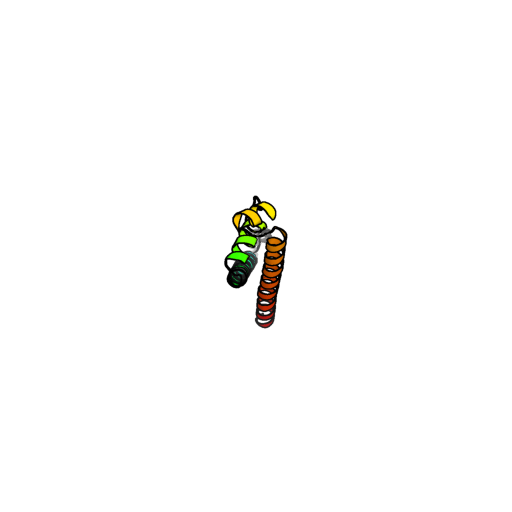668 O O . GLN A 1 82 ? -1.201 -0.6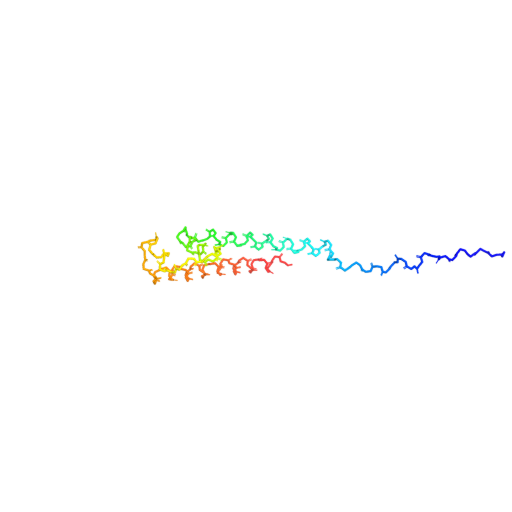91 10.171 1.00 90.56 82 GLN A O 1
ATOM 673 N N . ILE A 1 83 ? -3.400 -1.166 10.093 1.00 89.44 83 ILE A N 1
ATOM 674 C CA . ILE A 1 83 ? -3.296 -2.039 8.922 1.00 89.44 83 ILE A CA 1
ATOM 675 C C . ILE A 1 83 ? -2.916 -1.217 7.687 1.00 89.44 83 ILE A C 1
ATOM 677 O O . ILE A 1 83 ? -2.009 -1.621 6.969 1.00 89.44 83 ILE A O 1
ATOM 681 N N . GLU A 1 84 ? -3.520 -0.044 7.483 1.00 87.62 84 GLU A N 1
ATOM 682 C CA . GLU A 1 84 ? -3.150 0.871 6.398 1.00 87.62 84 GLU A CA 1
ATOM 683 C C . GLU A 1 84 ? -1.676 1.287 6.483 1.00 87.62 84 GLU A C 1
ATOM 685 O O . GLU A 1 84 ? -0.955 1.202 5.494 1.00 87.62 84 GLU A O 1
ATOM 690 N N . SER A 1 85 ? -1.201 1.705 7.660 1.00 89.69 85 SER A N 1
ATOM 691 C CA . SER A 1 85 ? 0.194 2.123 7.829 1.00 89.69 85 SER A CA 1
ATOM 692 C C . SER A 1 85 ? 1.162 0.993 7.480 1.00 89.69 85 SER A C 1
ATOM 694 O O . SER A 1 85 ? 2.148 1.218 6.783 1.00 89.69 85 SER A O 1
ATOM 696 N N . ARG A 1 86 ? 0.866 -0.237 7.919 1.00 89.56 86 ARG A N 1
ATOM 697 C CA . ARG A 1 86 ? 1.678 -1.421 7.597 1.00 89.56 86 ARG A CA 1
ATOM 698 C C . ARG A 1 86 ? 1.621 -1.771 6.114 1.00 89.56 86 ARG A C 1
ATOM 700 O O . ARG A 1 86 ? 2.646 -2.104 5.529 1.00 89.56 86 ARG A O 1
ATOM 707 N N . ALA A 1 87 ? 0.440 -1.679 5.512 1.00 88.19 87 ALA A N 1
ATOM 708 C CA . ALA A 1 87 ? 0.226 -1.892 4.089 1.00 88.19 87 ALA A CA 1
ATOM 709 C C . ALA A 1 87 ? 1.051 -0.906 3.246 1.00 88.19 87 ALA A C 1
ATOM 711 O O . ALA A 1 87 ? 1.770 -1.317 2.338 1.00 88.19 87 ALA A O 1
ATOM 712 N N . MET A 1 88 ? 1.017 0.381 3.598 1.00 85.88 88 MET A N 1
ATOM 713 C CA . MET A 1 88 ? 1.803 1.432 2.948 1.00 85.88 88 MET A CA 1
ATOM 714 C C . MET A 1 88 ? 3.310 1.214 3.104 1.00 85.88 88 MET A C 1
ATOM 716 O O . MET A 1 88 ? 4.064 1.423 2.155 1.00 85.88 88 MET A O 1
ATOM 720 N N . GLU A 1 89 ? 3.760 0.773 4.279 1.00 88.88 89 GLU A N 1
ATOM 721 C CA . GLU A 1 89 ? 5.171 0.469 4.518 1.00 88.88 89 GLU A CA 1
ATOM 722 C C . GLU A 1 89 ? 5.649 -0.713 3.665 1.00 88.88 89 GLU A C 1
ATOM 724 O O . GLU A 1 89 ? 6.677 -0.608 2.996 1.00 88.88 89 GLU A O 1
ATOM 729 N N . LYS A 1 90 ? 4.859 -1.793 3.586 1.00 86.69 90 LYS A N 1
ATOM 730 C CA . LYS A 1 90 ? 5.128 -2.925 2.686 1.00 86.69 90 LYS A CA 1
ATOM 731 C C . LYS A 1 90 ? 5.179 -2.497 1.221 1.00 86.69 90 LYS A C 1
ATOM 733 O O . LYS A 1 90 ? 6.116 -2.869 0.522 1.00 86.69 90 LYS A O 1
ATOM 738 N N . LEU A 1 91 ? 4.218 -1.684 0.774 1.00 85.06 91 LEU A N 1
ATOM 739 C CA . LEU A 1 91 ? 4.191 -1.111 -0.578 1.00 85.06 91 LEU A CA 1
ATOM 740 C C . LEU A 1 91 ? 5.469 -0.326 -0.873 1.00 85.06 91 LEU A C 1
ATOM 742 O O . LEU A 1 91 ? 6.088 -0.521 -1.916 1.00 85.06 91 LEU A O 1
ATOM 746 N N . LYS A 1 92 ? 5.900 0.527 0.062 1.00 83.94 92 LYS A N 1
ATOM 747 C CA . LYS A 1 92 ? 7.130 1.310 -0.076 1.00 83.94 92 LYS A CA 1
ATOM 748 C C . LYS A 1 92 ? 8.361 0.411 -0.183 1.00 83.94 92 LYS A C 1
ATOM 750 O O . LYS A 1 92 ? 9.198 0.651 -1.044 1.00 83.94 92 LYS A O 1
ATOM 755 N N . ILE A 1 93 ? 8.467 -0.626 0.649 1.00 85.75 93 ILE A N 1
ATOM 756 C CA . ILE A 1 93 ? 9.581 -1.588 0.606 1.00 85.75 93 ILE A CA 1
ATOM 757 C C . ILE A 1 93 ? 9.576 -2.377 -0.712 1.00 85.75 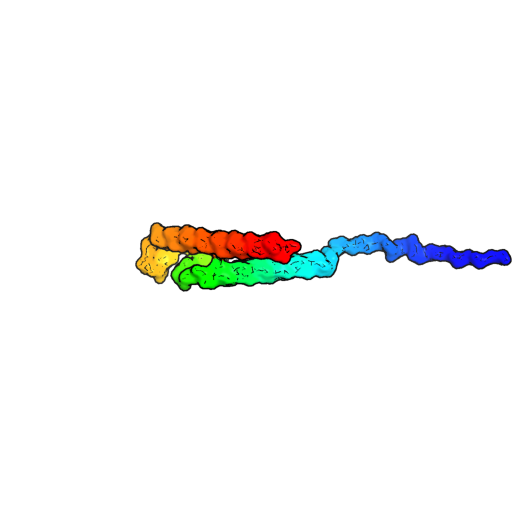93 ILE A C 1
ATOM 759 O O . ILE A 1 93 ? 10.624 -2.545 -1.337 1.00 85.75 93 ILE A O 1
ATOM 763 N N . ALA A 1 94 ? 8.408 -2.826 -1.176 1.00 84.25 94 ALA A N 1
ATOM 764 C CA . ALA A 1 94 ? 8.273 -3.545 -2.441 1.00 84.25 94 ALA A CA 1
ATOM 765 C C . ALA A 1 94 ? 8.666 -2.665 -3.640 1.00 84.25 94 ALA A C 1
ATOM 767 O O . ALA A 1 94 ? 9.359 -3.125 -4.544 1.00 84.25 94 ALA A O 1
ATOM 768 N N . LEU A 1 95 ? 8.295 -1.382 -3.621 1.00 81.31 95 LEU A N 1
ATOM 769 C CA . LEU A 1 95 ? 8.681 -0.426 -4.659 1.00 81.31 95 LEU A CA 1
ATOM 770 C C . LEU A 1 95 ? 10.172 -0.067 -4.599 1.00 81.31 95 LEU A C 1
ATOM 772 O O . LEU A 1 95 ? 10.817 -0.018 -5.641 1.00 81.31 95 LEU A O 1
ATOM 776 N N . LEU A 1 96 ? 10.738 0.148 -3.406 1.00 80.62 96 LEU A N 1
ATOM 777 C CA . LEU A 1 96 ? 12.163 0.456 -3.234 1.00 80.62 96 LEU A CA 1
ATOM 778 C C . LEU A 1 96 ? 13.060 -0.712 -3.655 1.00 80.62 96 LEU A C 1
ATOM 780 O O . LEU A 1 96 ? 14.018 -0.502 -4.390 1.00 80.62 96 LEU A O 1
ATOM 784 N N . SER A 1 97 ? 12.719 -1.939 -3.251 1.00 76.62 97 SER A N 1
ATOM 785 C CA . SER A 1 97 ? 13.478 -3.133 -3.648 1.00 76.62 97 SER A CA 1
ATOM 786 C C . SER A 1 97 ? 13.439 -3.370 -5.163 1.00 76.62 97 SER A C 1
ATOM 788 O O . SER A 1 97 ? 14.451 -3.733 -5.758 1.00 76.62 97 SER A O 1
ATOM 790 N N . GLN A 1 98 ? 12.300 -3.110 -5.816 1.00 69.62 98 GLN A N 1
ATOM 791 C CA . GLN A 1 98 ? 12.185 -3.156 -7.279 1.00 69.62 98 GLN A CA 1
ATOM 792 C C . GLN A 1 98 ? 12.961 -2.018 -7.961 1.00 69.62 98 GLN A C 1
ATOM 794 O O . GLN A 1 98 ? 13.566 -2.241 -9.008 1.00 69.62 98 GLN A O 1
ATOM 799 N N . HIS A 1 99 ? 12.978 -0.818 -7.374 1.00 65.50 99 HIS A N 1
ATOM 800 C CA . HIS A 1 99 ? 13.705 0.330 -7.917 1.00 65.50 99 HIS A CA 1
ATOM 801 C C . HIS A 1 99 ? 15.227 0.141 -7.852 1.00 65.50 99 HIS A C 1
ATOM 803 O O . HIS A 1 99 ? 15.913 0.448 -8.823 1.00 65.50 99 HIS A O 1
ATOM 809 N N . GLU A 1 100 ? 15.767 -0.411 -6.760 1.00 60.88 100 GLU A N 1
ATOM 810 C CA . GLU A 1 100 ? 17.199 -0.745 -6.672 1.00 60.88 100 GLU A CA 1
ATOM 811 C C . GLU A 1 100 ? 17.613 -1.795 -7.713 1.00 60.88 100 GLU A C 1
ATOM 813 O O . GLU A 1 100 ? 18.671 -1.669 -8.326 1.00 60.88 100 GLU A O 1
ATOM 818 N N . LEU A 1 101 ? 16.758 -2.787 -7.983 1.00 58.72 101 LEU A N 1
ATOM 819 C CA . LEU A 1 101 ? 16.985 -3.773 -9.045 1.00 58.72 101 LEU A CA 1
ATOM 820 C C . LEU A 1 101 ? 16.962 -3.146 -10.444 1.00 58.72 101 LEU A C 1
ATOM 822 O O . LEU A 1 101 ? 17.771 -3.521 -11.288 1.00 58.72 101 LEU A O 1
ATOM 826 N N . ALA A 1 102 ? 16.061 -2.194 -10.693 1.00 58.50 102 ALA A N 1
ATOM 827 C CA . ALA A 1 102 ? 15.981 -1.491 -11.971 1.00 58.50 102 ALA A CA 1
ATOM 828 C C . ALA A 1 102 ? 17.182 -0.557 -12.196 1.00 58.50 102 ALA A C 1
ATOM 830 O O . ALA A 1 102 ? 17.702 -0.503 -13.305 1.00 58.50 102 ALA A O 1
ATOM 831 N N . ALA A 1 103 ? 17.656 0.117 -11.145 1.00 58.72 103 ALA A N 1
ATOM 832 C CA . ALA A 1 103 ? 18.824 0.996 -11.197 1.00 58.72 103 ALA A CA 1
ATOM 833 C C . ALA A 1 103 ? 20.146 0.241 -11.431 1.00 58.72 103 ALA A C 1
ATOM 835 O O . ALA A 1 103 ? 21.086 0.821 -11.960 1.00 58.72 103 ALA A O 1
ATOM 836 N N . TYR A 1 104 ? 20.221 -1.042 -11.058 1.00 52.91 104 TYR A N 1
ATOM 837 C CA . TYR A 1 104 ? 21.370 -1.914 -11.345 1.00 52.91 104 TYR A CA 1
ATOM 838 C C . TYR A 1 104 ? 21.309 -2.598 -12.721 1.00 52.91 104 TYR A C 1
ATOM 840 O O . TYR A 1 104 ? 22.290 -3.215 -13.132 1.00 52.91 104 TYR A O 1
ATOM 848 N N . GLN A 1 105 ? 20.164 -2.544 -13.409 1.00 47.34 105 GLN A N 1
ATOM 849 C CA . GLN A 1 105 ? 19.957 -3.157 -14.729 1.00 47.34 105 GLN A CA 1
ATOM 850 C C . GLN A 1 105 ? 19.876 -2.139 -15.880 1.00 47.34 105 GLN A C 1
ATOM 852 O O . GLN A 1 105 ? 19.622 -2.547 -17.015 1.00 47.34 105 GLN A O 1
ATOM 857 N N . ALA A 1 106 ? 20.073 -0.851 -15.591 1.00 45.88 106 ALA A N 1
ATOM 858 C CA . ALA A 1 106 ? 20.212 0.231 -16.568 1.00 45.88 106 ALA A CA 1
ATOM 859 C C . ALA A 1 106 ? 21.695 0.548 -16.799 1.00 45.88 106 ALA A C 1
ATOM 861 O O . ALA A 1 106 ? 22.054 0.808 -17.968 1.00 45.88 106 ALA A O 1
#